Protein AF-A0A8T6VVR0-F1 (afdb_monomer_lite)

Secondary structure (DSSP, 8-state):
-BHIIIIITTHHHHHHHHHTT-------B--SSBGGGTSB--TTSPTT--BTTB--S--

Sequence (59 aa):
AGDGGTADIGIQALSGMVERGTKAIYVMYDNEAYMNTGIQRSSSTPSGAWTTTTQVGEV

Radius of gyration: 13.81 Å; chains: 1; bounding box: 28×20×42 Å

Structure (mmCIF, N/CA/C/O backbone):
data_AF-A0A8T6VVR0-F1
#
_entry.id   AF-A0A8T6VVR0-F1
#
loop_
_atom_site.group_PDB
_atom_site.id
_atom_site.type_symbol
_atom_site.label_atom_id
_atom_site.label_alt_id
_atom_site.label_comp_id
_atom_site.label_asym_id
_atom_site.label_entity_id
_atom_site.label_seq_id
_atom_site.pdbx_PDB_ins_code
_atom_site.Cartn_x
_atom_site.Cartn_y
_atom_site.Cartn_z
_atom_site.occupancy
_atom_site.B_iso_or_equiv
_atom_site.auth_seq_id
_atom_site.auth_comp_id
_atom_site.auth_asym_id
_atom_site.auth_atom_id
_atom_site.pdbx_PDB_model_num
ATOM 1 N N . ALA A 1 1 ? -6.635 5.308 2.541 1.00 93.31 1 ALA A N 1
ATOM 2 C CA . ALA A 1 1 ? -5.203 5.397 2.180 1.00 93.31 1 ALA A CA 1
ATOM 3 C C . ALA A 1 1 ? -5.003 4.790 0.796 1.00 93.31 1 ALA A C 1
ATOM 5 O O . ALA A 1 1 ? -5.910 4.107 0.342 1.00 93.31 1 ALA A O 1
ATOM 6 N N . GLY A 1 2 ? -3.873 5.047 0.131 1.00 97.75 2 GLY A N 1
ATOM 7 C CA . GLY A 1 2 ? -3.507 4.296 -1.078 1.00 97.75 2 GLY A CA 1
ATOM 8 C C . GLY A 1 2 ? -3.083 2.864 -0.744 1.00 97.75 2 GLY A C 1
ATOM 9 O O . GLY A 1 2 ? -2.821 2.552 0.423 1.00 97.75 2 GLY A O 1
ATOM 10 N N . ASP A 1 3 ? -2.983 2.022 -1.760 1.00 97.75 3 ASP A N 1
ATOM 11 C CA . ASP A 1 3 ? -2.450 0.659 -1.688 1.00 97.75 3 ASP A CA 1
ATOM 12 C C . ASP A 1 3 ? -1.060 0.605 -1.039 1.00 97.75 3 ASP A C 1
ATOM 14 O O . ASP A 1 3 ? -0.860 -0.144 -0.090 1.00 97.75 3 ASP A O 1
ATOM 18 N N . GLY A 1 4 ? -0.136 1.492 -1.412 1.00 97.81 4 GLY A N 1
ATOM 19 C CA . GLY A 1 4 ? 1.205 1.521 -0.827 1.00 97.81 4 GLY A CA 1
ATOM 20 C C . GLY A 1 4 ? 1.252 1.879 0.650 1.00 97.81 4 GLY A C 1
ATOM 21 O O . GLY A 1 4 ? 2.027 1.331 1.431 1.00 97.81 4 GLY A O 1
ATOM 22 N N . GLY A 1 5 ? 0.361 2.771 1.075 1.00 97.50 5 GLY A N 1
ATOM 23 C CA . GLY A 1 5 ? 0.196 3.069 2.494 1.00 97.50 5 GLY A CA 1
ATOM 24 C C . GLY A 1 5 ? -0.463 1.922 3.261 1.00 97.50 5 GLY A C 1
ATOM 25 O O . GLY A 1 5 ? -0.273 1.823 4.467 1.00 97.50 5 GLY A O 1
ATOM 26 N N . THR A 1 6 ? -1.237 1.072 2.589 1.00 97.94 6 THR A N 1
ATOM 27 C CA . THR A 1 6 ? -2.048 0.030 3.229 1.00 97.94 6 THR A CA 1
ATOM 28 C C . THR A 1 6 ? -1.334 -1.312 3.261 1.00 97.94 6 THR A C 1
ATOM 30 O O . THR A 1 6 ? -1.184 -1.890 4.330 1.00 97.94 6 THR A O 1
ATOM 33 N N . ALA A 1 7 ? -0.920 -1.803 2.096 1.00 97.19 7 ALA A N 1
ATOM 34 C CA . ALA A 1 7 ? -0.372 -3.133 1.881 1.00 97.19 7 ALA A CA 1
ATOM 35 C C . ALA A 1 7 ? 1.139 -3.209 2.149 1.00 97.19 7 ALA A C 1
ATOM 37 O O . ALA A 1 7 ? 1.634 -4.292 2.441 1.00 97.19 7 ALA A O 1
ATOM 38 N N . ASP A 1 8 ? 1.852 -2.075 2.109 1.00 97.62 8 ASP A N 1
ATOM 39 C CA . ASP A 1 8 ? 3.288 -2.022 2.400 1.00 97.62 8 ASP A CA 1
ATOM 40 C C . ASP A 1 8 ? 3.566 -1.399 3.775 1.00 97.62 8 ASP A C 1
ATOM 42 O O . ASP A 1 8 ? 3.428 -2.045 4.813 1.00 97.62 8 ASP A O 1
ATOM 46 N N . ILE A 1 9 ? 3.962 -0.124 3.819 1.00 97.81 9 ILE A N 1
ATOM 47 C CA . ILE A 1 9 ? 4.573 0.479 5.012 1.00 97.81 9 ILE A CA 1
ATOM 48 C C . ILE A 1 9 ? 3.613 0.588 6.208 1.00 97.81 9 ILE A C 1
ATOM 50 O O . ILE A 1 9 ? 4.041 0.508 7.365 1.00 97.81 9 ILE A O 1
ATOM 54 N N . GLY A 1 10 ? 2.315 0.771 5.950 1.00 97.56 10 GLY A N 1
ATOM 55 C CA . GLY A 1 10 ? 1.309 1.013 6.986 1.00 97.56 10 GLY A CA 1
ATOM 56 C C . GLY A 1 10 ? 0.550 -0.224 7.457 1.00 97.56 10 GLY A C 1
ATOM 57 O O . GLY A 1 10 ? -0.225 -0.102 8.412 1.00 97.56 10 GLY A O 1
ATOM 58 N N . ILE A 1 11 ? 0.794 -1.410 6.883 1.00 97.62 11 ILE A N 1
ATOM 59 C CA . ILE A 1 11 ? 0.064 -2.631 7.264 1.00 97.62 11 ILE A CA 1
ATOM 60 C C . ILE A 1 11 ? 0.247 -2.968 8.748 1.00 97.62 11 ILE A C 1
ATOM 62 O O . ILE A 1 11 ? -0.694 -3.390 9.4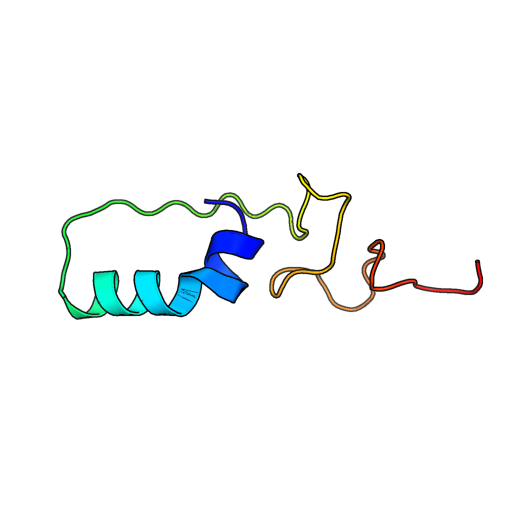14 1.00 97.62 11 ILE A O 1
ATOM 66 N N . GLN A 1 12 ? 1.432 -2.699 9.307 1.00 97.88 12 GLN A N 1
ATOM 67 C CA . GLN A 1 12 ? 1.734 -2.920 10.725 1.00 97.88 12 GLN A CA 1
ATOM 68 C C . GLN A 1 12 ? 0.835 -2.090 11.658 1.00 97.88 12 GLN A C 1
ATOM 70 O O . GLN A 1 12 ? 0.324 -2.592 12.660 1.00 97.88 12 GLN A O 1
ATOM 75 N N . ALA A 1 13 ? 0.598 -0.820 11.316 1.00 97.62 13 ALA A N 1
ATOM 76 C CA . ALA A 1 13 ? -0.210 0.084 12.126 1.00 97.62 13 ALA A CA 1
ATOM 77 C C . ALA A 1 13 ? -1.698 -0.245 11.979 1.00 97.62 13 ALA A C 1
ATOM 79 O O . ALA A 1 13 ? -2.429 -0.249 12.973 1.00 97.62 13 ALA A O 1
ATOM 80 N N . LEU A 1 14 ? -2.122 -0.573 10.753 1.00 97.56 14 LEU A N 1
ATOM 81 C CA . LEU A 1 14 ? -3.473 -1.040 10.462 1.00 97.56 14 LEU A CA 1
ATOM 82 C C . LEU A 1 14 ? -3.786 -2.340 11.215 1.00 97.56 14 LEU A C 1
ATOM 84 O O . LEU A 1 14 ? -4.818 -2.422 11.874 1.00 97.56 14 LEU A O 1
ATOM 88 N N . SER A 1 15 ? -2.868 -3.307 11.199 1.00 97.56 15 SER A N 1
ATOM 89 C CA . SER A 1 15 ? -2.978 -4.555 11.962 1.00 97.56 15 SER A CA 1
ATOM 90 C C . SER A 1 15 ? -3.177 -4.281 13.455 1.00 97.56 15 SER A C 1
ATOM 92 O O . SER A 1 15 ? -4.143 -4.751 14.053 1.00 97.56 15 SER A O 1
ATOM 94 N N . GLY A 1 16 ? -2.359 -3.404 14.048 1.00 98.31 16 GLY A N 1
ATOM 95 C CA . GLY A 1 16 ? -2.535 -3.008 15.447 1.00 98.31 16 GLY A CA 1
ATOM 96 C C . GLY A 1 16 ? -3.868 -2.301 15.733 1.00 98.31 16 GLY A C 1
ATOM 97 O O . GLY A 1 16 ? -4.421 -2.452 16.820 1.00 98.31 16 GLY A O 1
ATOM 98 N N . MET A 1 17 ? -4.400 -1.517 14.789 1.00 97.94 17 MET A N 1
ATOM 99 C CA . MET A 1 17 ? -5.715 -0.875 14.923 1.00 97.94 17 MET A CA 1
ATOM 100 C C . MET A 1 17 ? -6.846 -1.911 14.967 1.00 97.94 17 MET A C 1
ATOM 102 O O . MET A 1 17 ? -7.751 -1.772 15.798 1.00 97.94 17 MET A O 1
ATOM 106 N N . VAL A 1 18 ? -6.768 -2.932 14.105 1.00 97.44 18 VAL A N 1
ATOM 107 C CA . VAL A 1 18 ? -7.721 -4.051 14.036 1.00 97.44 18 VAL A CA 1
ATOM 108 C C . VAL A 1 18 ? -7.650 -4.901 15.304 1.00 97.44 18 VAL A C 1
ATOM 110 O O . VAL A 1 18 ? -8.681 -5.106 15.937 1.00 97.44 18 VAL A O 1
ATOM 113 N N . GLU A 1 19 ? -6.450 -5.306 15.730 1.00 98.25 19 GLU A N 1
ATOM 114 C CA . GLU A 1 19 ? -6.230 -6.108 16.948 1.00 98.25 19 GLU A CA 1
ATOM 115 C C . GLU A 1 19 ? -6.791 -5.421 18.205 1.00 98.25 19 GLU A C 1
ATOM 117 O O . GLU A 1 19 ? -7.396 -6.054 19.064 1.00 98.25 19 GLU A O 1
ATOM 122 N N . ARG A 1 20 ? -6.664 -4.091 18.300 1.00 98.19 20 ARG A N 1
ATOM 123 C CA . ARG A 1 20 ? -7.211 -3.304 19.421 1.00 98.19 20 ARG A CA 1
ATOM 124 C C . ARG A 1 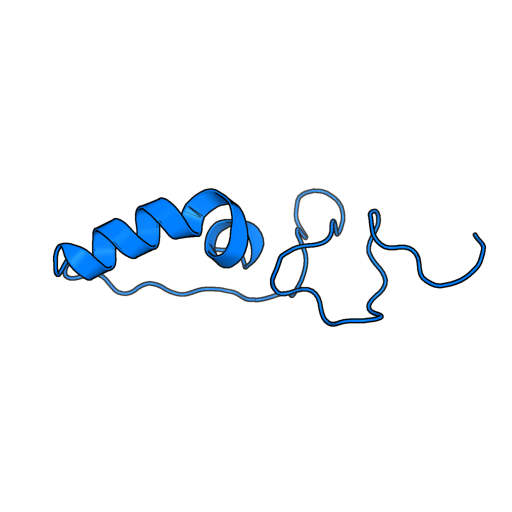20 ? 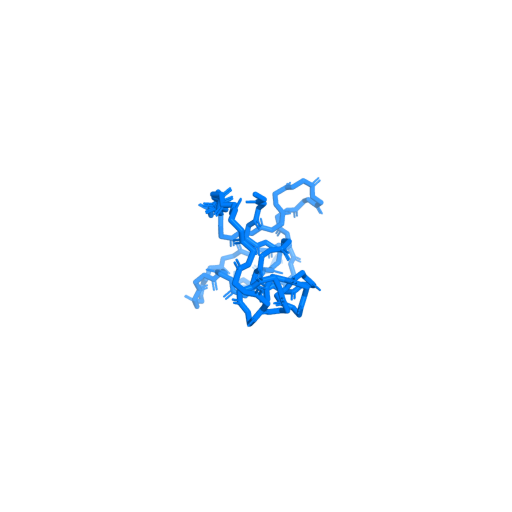-8.729 -3.092 19.365 1.00 98.19 20 ARG A C 1
ATOM 126 O O . ARG A 1 20 ? -9.268 -2.419 20.243 1.00 98.19 20 ARG A O 1
ATOM 133 N N . GLY A 1 21 ? -9.422 -3.591 18.340 1.00 97.31 21 GLY A N 1
ATOM 134 C CA . GLY A 1 21 ? -10.865 -3.391 18.173 1.00 97.31 21 GLY A CA 1
ATOM 135 C C . GLY A 1 21 ? -11.251 -1.918 18.001 1.00 97.31 21 GLY A C 1
ATOM 136 O O . GLY A 1 21 ? -12.313 -1.487 18.459 1.00 97.31 21 GLY A O 1
ATOM 137 N N . THR A 1 22 ? -10.376 -1.119 17.382 1.00 98.44 22 THR A N 1
ATOM 138 C CA . THR A 1 22 ? -10.619 0.316 17.187 1.00 98.44 22 THR A CA 1
ATOM 139 C C . THR A 1 22 ? -11.861 0.519 16.319 1.00 98.44 22 THR A C 1
ATOM 141 O O . THR A 1 22 ? -11.949 -0.014 15.215 1.00 98.44 22 THR A O 1
ATOM 144 N N . LYS A 1 23 ? -12.819 1.327 16.786 1.00 97.94 23 LYS A N 1
ATOM 145 C CA . LYS A 1 23 ? -14.048 1.632 16.037 1.00 97.94 23 LYS A CA 1
ATOM 146 C C . LYS A 1 23 ? -13.778 2.679 14.955 1.00 97.94 23 LYS A C 1
ATOM 148 O O . LYS A 1 23 ? -14.001 3.867 15.169 1.00 97.94 23 LYS A O 1
ATOM 153 N N . ALA A 1 24 ? -13.289 2.232 13.805 1.00 96.06 24 ALA A N 1
ATOM 154 C CA . ALA A 1 24 ? -13.006 3.072 12.648 1.00 96.06 24 ALA A CA 1
ATOM 155 C C . ALA A 1 24 ? -13.467 2.396 11.350 1.00 96.06 24 ALA A C 1
ATOM 157 O O . ALA A 1 24 ? -13.486 1.172 11.252 1.00 96.06 24 ALA A O 1
AT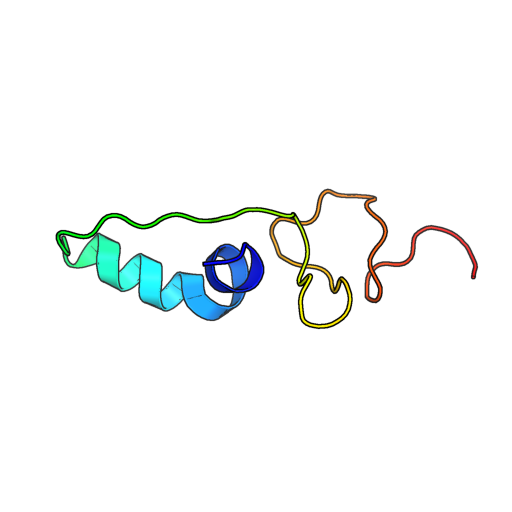OM 158 N N . ILE A 1 25 ? -13.797 3.206 10.343 1.00 97.00 25 ILE A N 1
ATOM 159 C CA . ILE A 1 25 ? -13.946 2.741 8.962 1.00 97.00 25 ILE A CA 1
ATOM 160 C C . ILE A 1 25 ? -12.633 3.048 8.251 1.00 97.00 25 ILE A C 1
ATOM 162 O O . ILE A 1 25 ? -12.219 4.204 8.176 1.00 97.00 25 ILE A O 1
ATOM 166 N N . TYR A 1 26 ? -11.983 2.013 7.734 1.00 97.06 26 TYR A N 1
ATOM 167 C CA . TYR A 1 26 ? -10.773 2.144 6.938 1.00 97.06 26 TYR A CA 1
ATOM 168 C C . TYR A 1 26 ? -11.082 1.813 5.482 1.00 97.06 26 TYR A C 1
ATOM 170 O O . TYR A 1 26 ? -11.646 0.761 5.194 1.00 97.06 26 TYR A O 1
ATOM 178 N N . VAL A 1 27 ? -10.700 2.706 4.570 1.00 97.44 27 VAL A N 1
ATOM 179 C CA . VAL A 1 27 ? -10.865 2.506 3.128 1.00 97.44 27 VAL A CA 1
ATOM 180 C C . VAL A 1 27 ? -9.499 2.569 2.459 1.00 97.44 27 VAL A C 1
ATOM 182 O O . VAL A 1 27 ? -8.784 3.574 2.570 1.00 97.44 27 VAL A O 1
ATOM 185 N N . MET A 1 28 ? -9.154 1.494 1.756 1.00 97.62 28 MET A N 1
ATOM 186 C CA . MET A 1 28 ? -8.036 1.452 0.823 1.00 97.62 28 MET A CA 1
ATOM 187 C C . MET A 1 28 ? -8.545 1.853 -0.560 1.00 97.62 28 MET A C 1
ATOM 189 O O . MET A 1 28 ? -9.445 1.215 -1.097 1.00 97.62 28 MET A O 1
ATOM 193 N N . TYR A 1 29 ? -7.984 2.921 -1.116 1.00 97.50 29 TYR A N 1
ATOM 194 C CA . TYR A 1 29 ? -8.160 3.266 -2.518 1.00 97.50 29 TYR A CA 1
ATOM 195 C C . TYR A 1 29 ? -7.035 2.593 -3.293 1.00 97.50 29 TYR A C 1
ATOM 197 O O . TYR A 1 29 ? -5.922 3.117 -3.346 1.00 97.50 29 TYR A O 1
ATOM 205 N N . ASP A 1 30 ? -7.320 1.390 -3.783 1.00 97.56 30 ASP A N 1
ATOM 206 C CA . ASP A 1 30 ? -6.347 0.579 -4.500 1.00 97.56 30 ASP A CA 1
ATOM 207 C C . ASP A 1 30 ? -6.273 1.008 -5.961 1.00 97.56 30 ASP A C 1
ATOM 209 O O . ASP A 1 30 ? -7.234 0.878 -6.718 1.00 97.56 30 ASP A O 1
ATOM 213 N N . ASN A 1 31 ? -5.135 1.572 -6.327 1.00 95.62 31 ASN A N 1
ATOM 214 C CA . ASN A 1 31 ? -4.774 1.926 -7.688 1.00 95.62 31 ASN A CA 1
ATOM 215 C C . ASN A 1 31 ? -3.534 1.151 -8.159 1.00 95.62 31 ASN A C 1
ATOM 217 O O . ASN A 1 31 ? -2.984 1.498 -9.198 1.00 95.62 31 ASN A O 1
ATOM 221 N N . GLU A 1 32 ? -3.130 0.103 -7.434 1.00 97.44 32 GLU A N 1
ATOM 222 C CA . GLU A 1 32 ? -2.130 -0.897 -7.833 1.00 97.44 32 GLU A CA 1
ATOM 223 C C . GLU A 1 32 ? -0.691 -0.383 -8.043 1.00 97.44 32 GLU A C 1
ATOM 225 O O . GLU A 1 32 ? 0.157 -1.105 -8.575 1.00 97.44 32 GLU A O 1
ATOM 230 N N . ALA A 1 33 ? -0.376 0.848 -7.634 1.00 97.44 33 ALA A N 1
ATOM 231 C CA . ALA A 1 33 ? 0.976 1.399 -7.653 1.00 97.44 33 ALA A CA 1
ATOM 232 C C . ALA A 1 33 ? 1.088 2.641 -6.761 1.00 97.44 33 ALA A C 1
ATOM 234 O O . ALA A 1 33 ? 0.108 3.327 -6.467 1.00 97.44 33 ALA A O 1
ATOM 235 N N . TYR A 1 34 ? 2.320 3.047 -6.439 1.00 97.50 34 TYR A N 1
ATOM 236 C CA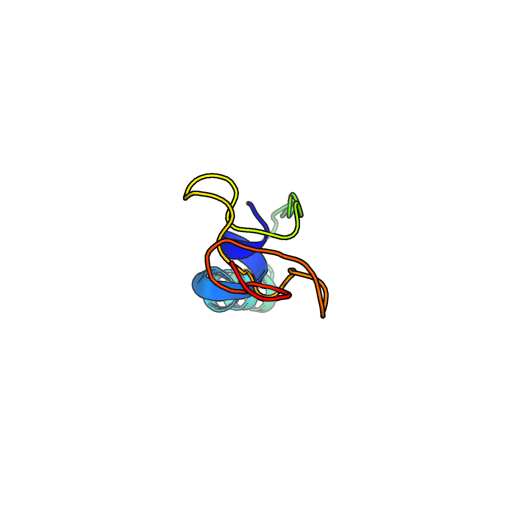 . TYR A 1 34 ? 2.575 4.321 -5.763 1.00 97.50 34 TYR A CA 1
ATOM 237 C C . TYR A 1 34 ? 2.406 5.475 -6.754 1.00 97.50 34 TYR A C 1
ATOM 239 O O . TYR A 1 34 ? 3.373 6.024 -7.288 1.00 97.50 34 TYR A O 1
ATOM 247 N N . MET A 1 35 ? 1.154 5.849 -7.014 1.00 97.31 35 MET A N 1
ATOM 248 C CA . MET A 1 35 ? 0.807 6.824 -8.051 1.00 97.31 35 MET A CA 1
ATOM 249 C C . MET A 1 35 ? 1.438 8.196 -7.808 1.00 97.31 35 MET A C 1
ATOM 251 O O . MET A 1 35 ? 1.918 8.829 -8.743 1.00 97.31 35 MET A O 1
ATOM 255 N N . ASN A 1 36 ? 1.492 8.645 -6.551 1.00 97.62 36 ASN A N 1
ATOM 256 C CA . ASN A 1 36 ? 2.018 9.970 -6.217 1.00 97.62 36 ASN A CA 1
ATOM 257 C C . ASN A 1 36 ? 3.528 10.111 -6.481 1.00 97.62 36 ASN A C 1
ATOM 259 O O . ASN A 1 36 ? 3.993 11.198 -6.808 1.00 97.62 36 ASN A O 1
ATOM 263 N N . THR A 1 37 ? 4.304 9.036 -6.337 1.00 97.38 37 THR A N 1
ATOM 264 C CA . THR A 1 37 ? 5.773 9.051 -6.460 1.00 97.38 37 THR A CA 1
ATOM 265 C C . THR A 1 37 ? 6.256 8.503 -7.802 1.00 97.38 37 THR A C 1
ATOM 267 O O . THR A 1 37 ? 7.393 8.051 -7.921 1.00 97.38 37 THR A O 1
ATOM 270 N N . GLY A 1 38 ? 5.406 8.571 -8.830 1.00 96.31 38 GLY A N 1
ATOM 271 C CA . GLY A 1 38 ? 5.769 8.177 -10.189 1.00 96.31 38 GLY A CA 1
ATOM 272 C C . GLY A 1 38 ? 5.590 6.687 -10.461 1.00 96.31 38 GLY A C 1
ATOM 273 O O . GLY A 1 38 ? 6.461 6.075 -11.070 1.00 96.31 38 GLY A O 1
ATOM 274 N N . ILE A 1 39 ? 4.464 6.108 -10.032 1.00 96.44 39 ILE A N 1
ATOM 275 C CA . ILE A 1 39 ? 4.032 4.748 -10.402 1.00 96.44 39 ILE A CA 1
ATOM 276 C C . ILE A 1 39 ? 5.112 3.715 -10.046 1.00 96.44 39 ILE A C 1
ATOM 278 O O . ILE A 1 39 ? 5.587 2.968 -10.898 1.00 96.44 39 ILE A O 1
ATOM 282 N N . GLN A 1 40 ? 5.565 3.720 -8.793 1.00 97.56 40 GLN A N 1
ATOM 283 C CA . GLN A 1 40 ? 6.464 2.679 -8.280 1.00 97.56 40 GLN A CA 1
ATOM 284 C C . GLN A 1 40 ? 5.646 1.440 -7.895 1.00 97.56 40 GLN A C 1
ATOM 286 O O . GLN A 1 40 ? 4.461 1.552 -7.576 1.00 97.56 40 GLN A O 1
ATOM 291 N N . ARG A 1 41 ? 6.272 0.261 -7.899 1.00 96.81 41 ARG A N 1
ATOM 292 C CA . ARG A 1 41 ? 5.631 -0.998 -7.496 1.00 96.81 41 ARG A CA 1
ATOM 293 C C . ARG A 1 41 ? 5.162 -0.936 -6.038 1.00 96.81 41 ARG A C 1
ATOM 295 O O . ARG A 1 41 ? 5.937 -0.561 -5.162 1.00 96.81 41 ARG A O 1
ATOM 302 N N . SER A 1 42 ? 3.948 -1.414 -5.788 1.00 97.38 42 SER A N 1
ATOM 303 C CA . SER A 1 42 ? 3.400 -1.721 -4.465 1.00 97.38 42 SER A CA 1
ATOM 304 C C . SER A 1 42 ? 3.187 -3.228 -4.282 1.00 97.38 42 SER A C 1
ATOM 306 O O . SER A 1 42 ? 3.342 -4.015 -5.222 1.00 97.38 42 SER A O 1
ATOM 308 N N . SER A 1 43 ? 2.791 -3.657 -3.081 1.00 97.00 43 SER A N 1
ATOM 309 C CA . SER A 1 43 ? 2.313 -5.036 -2.881 1.00 97.00 43 SER A CA 1
ATOM 310 C C . SER A 1 43 ? 0.975 -5.349 -3.565 1.00 97.00 43 SER A C 1
ATOM 312 O O . SER A 1 43 ? 0.686 -6.530 -3.749 1.00 97.00 43 SER A O 1
ATOM 314 N N . SER A 1 44 ? 0.192 -4.343 -3.978 1.00 97.44 44 SER A N 1
ATOM 315 C CA . SER A 1 44 ? -1.023 -4.538 -4.790 1.00 97.44 44 SER A CA 1
ATOM 316 C C . SER A 1 44 ? -0.742 -4.612 -6.295 1.00 97.44 44 SER A C 1
ATOM 318 O O . SER A 1 44 ? -1.614 -5.041 -7.042 1.00 97.44 44 SER A O 1
ATOM 320 N N . THR A 1 45 ? 0.455 -4.233 -6.764 1.00 97.75 45 THR A N 1
ATOM 321 C CA . THR A 1 45 ? 0.800 -4.284 -8.193 1.00 97.75 45 THR A CA 1
ATOM 322 C C . THR A 1 45 ? 0.672 -5.713 -8.751 1.00 97.75 45 THR A C 1
ATOM 324 O O . THR A 1 45 ? 1.387 -6.611 -8.283 1.00 97.75 45 THR A O 1
ATOM 327 N N . PRO A 1 46 ? -0.166 -5.945 -9.783 1.00 96.00 46 PRO A N 1
ATOM 328 C CA . PRO A 1 46 ? -0.310 -7.253 -10.407 1.00 96.00 46 PRO A CA 1
ATOM 329 C C . PRO A 1 46 ? 1.003 -7.788 -10.985 1.00 96.00 46 PRO A C 1
ATOM 331 O O . PRO A 1 46 ? 1.857 -7.047 -11.477 1.00 96.00 46 PRO A O 1
ATOM 334 N N . SER A 1 47 ? 1.156 -9.112 -10.972 1.00 93.12 47 SER A N 1
ATOM 335 C CA . SER A 1 47 ? 2.306 -9.759 -11.607 1.00 93.12 47 SER A CA 1
ATOM 336 C C . SER A 1 47 ? 2.337 -9.453 -13.108 1.00 93.12 47 SER A C 1
ATOM 338 O O . SER A 1 47 ? 1.321 -9.570 -13.790 1.00 93.12 47 SER A O 1
ATOM 340 N N . GLY A 1 48 ? 3.504 -9.056 -13.621 1.00 90.81 48 GLY A N 1
ATOM 341 C CA . GLY A 1 48 ? 3.674 -8.676 -15.025 1.00 90.81 48 GLY A CA 1
ATOM 342 C C . GLY A 1 48 ? 3.172 -7.272 -15.381 1.00 90.81 48 GLY A C 1
ATOM 343 O O . GLY A 1 48 ? 3.252 -6.896 -16.549 1.00 90.81 48 GLY A O 1
ATOM 344 N N . ALA A 1 49 ? 2.689 -6.480 -14.417 1.00 94.31 49 ALA A N 1
ATOM 345 C CA . ALA A 1 49 ? 2.397 -5.070 -14.648 1.00 94.31 49 ALA A CA 1
ATOM 346 C C . ALA A 1 49 ? 3.691 -4.247 -14.757 1.00 94.31 49 ALA A C 1
ATOM 348 O O . ALA A 1 49 ? 4.652 -4.460 -14.013 1.00 94.31 49 ALA A O 1
ATOM 349 N N . TRP A 1 50 ? 3.696 -3.281 -15.676 1.00 94.62 50 TRP A N 1
ATOM 350 C CA . TRP A 1 50 ? 4.772 -2.302 -15.786 1.00 94.62 50 TRP A CA 1
ATOM 351 C C . TRP A 1 50 ? 4.665 -1.261 -14.666 1.00 94.62 50 TRP A C 1
ATOM 353 O O . TRP A 1 50 ? 3.604 -0.675 -14.456 1.00 94.62 50 TRP A O 1
ATOM 363 N N . THR A 1 51 ? 5.780 -0.980 -13.996 1.00 95.12 51 THR A N 1
ATOM 364 C CA . THR A 1 51 ? 5.953 0.175 -13.099 1.00 95.12 51 THR A CA 1
ATOM 365 C C . THR A 1 51 ? 7.346 0.768 -13.304 1.00 95.12 51 THR A C 1
ATOM 367 O O . THR A 1 51 ? 8.219 0.125 -13.893 1.00 95.12 51 THR A O 1
ATOM 370 N N . THR A 1 52 ? 7.621 1.961 -12.772 1.00 95.19 52 THR A N 1
ATOM 371 C CA . THR A 1 52 ? 8.967 2.562 -12.872 1.00 95.19 52 THR A CA 1
ATOM 372 C C . THR A 1 52 ? 10.053 1.737 -12.177 1.00 95.19 52 THR A C 1
ATOM 374 O O . THR A 1 52 ? 11.228 1.861 -12.511 1.00 95.19 52 THR A O 1
ATOM 377 N N . THR A 1 53 ? 9.668 0.852 -11.255 1.00 94.44 53 THR A N 1
ATOM 378 C CA . THR A 1 53 ? 10.561 -0.075 -10.541 1.00 94.44 53 THR A CA 1
ATOM 379 C C . THR A 1 53 ? 10.363 -1.539 -10.949 1.00 94.44 53 THR A C 1
ATOM 381 O O . THR A 1 53 ? 10.940 -2.440 -10.344 1.00 94.44 53 THR A O 1
ATOM 384 N N . THR A 1 54 ? 9.503 -1.821 -11.927 1.00 92.31 54 THR A N 1
ATOM 385 C CA . THR A 1 54 ? 9.230 -3.169 -12.452 1.00 92.31 54 THR A CA 1
ATOM 386 C C . THR A 1 54 ? 8.980 -3.044 -13.945 1.00 92.31 54 THR A C 1
ATOM 388 O O . THR A 1 54 ? 7.844 -3.005 -14.409 1.00 92.31 54 THR A O 1
ATOM 391 N N . GLN A 1 55 ? 10.069 -2.908 -14.695 1.00 81.12 55 GLN A N 1
ATOM 392 C CA . GLN A 1 55 ? 10.020 -2.814 -16.147 1.00 81.12 55 GLN A CA 1
ATOM 393 C C . GLN A 1 55 ? 9.718 -4.194 -16.741 1.00 81.12 55 GLN A C 1
ATOM 395 O O . GLN A 1 55 ? 10.274 -5.204 -16.310 1.00 81.12 55 GLN A O 1
ATOM 400 N N . VAL A 1 56 ? 8.828 -4.228 -17.729 1.00 84.25 56 VAL A N 1
ATOM 401 C CA . VAL A 1 56 ? 8.536 -5.413 -18.538 1.00 84.25 56 VAL A CA 1
ATOM 402 C C . VAL A 1 56 ? 9.027 -5.142 -19.959 1.00 84.25 56 VAL A C 1
ATOM 404 O O . VAL A 1 56 ? 8.634 -4.145 -20.559 1.00 84.25 56 VAL A O 1
ATOM 407 N 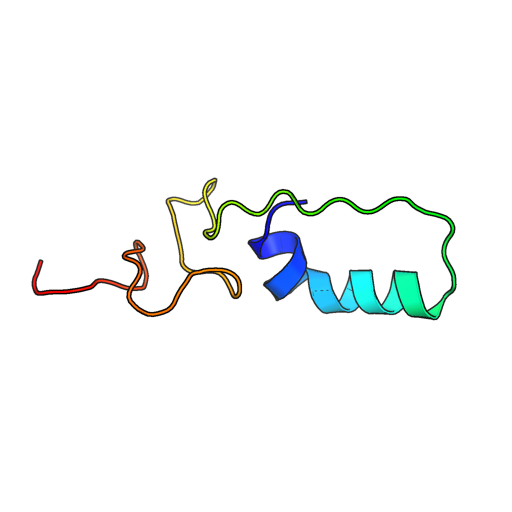N . GLY A 1 57 ? 9.909 -6.004 -20.473 1.00 68.50 57 GLY A N 1
ATOM 408 C CA . GLY A 1 57 ? 10.600 -5.802 -21.756 1.00 68.50 57 GLY A CA 1
ATOM 409 C C . GLY A 1 57 ? 11.897 -4.982 -21.655 1.00 68.50 57 GLY A C 1
ATOM 410 O O . GLY A 1 57 ? 12.266 -4.524 -20.575 1.00 68.50 57 GLY A O 1
ATOM 411 N N . GLU A 1 58 ? 12.610 -4.843 -22.779 1.00 58.31 58 GLU A N 1
ATOM 412 C CA . GLU A 1 58 ? 13.766 -3.938 -22.904 1.00 58.31 58 GLU A CA 1
ATOM 413 C C . GLU A 1 58 ? 13.299 -2.498 -23.163 1.00 58.31 58 GLU A C 1
ATOM 415 O O . GLU A 1 58 ? 12.302 -2.282 -23.856 1.00 58.31 58 GLU A O 1
ATOM 420 N N . VAL A 1 59 ? 14.011 -1.538 -22.563 1.00 61.59 59 VAL A N 1
ATOM 421 C CA . VAL A 1 59 ? 13.724 -0.092 -22.595 1.00 61.59 59 VAL A CA 1
ATOM 422 C C . VAL A 1 59 ? 14.371 0.569 -23.803 1.00 61.59 59 VAL A C 1
ATOM 424 O O . VAL A 1 59 ? 15.571 0.293 -24.031 1.00 61.59 59 VAL A O 1
#

Foldseek 3Di:
DEQQCPVPDPVVVVVVCVVVVPPDDDDYPYPQAPVVVFGHGHPSNDPPDDGPPDHDDDD

pLDDT: mean 94.6, std 8.0, range [58.31, 98.44]